Protein AF-A0A6I1EYJ7-F1 (afdb_monomer)

Radius of gyration: 22.8 Å; Cα contacts (8 Å, |Δi|>4): 87; chains: 1; bounding box: 38×76×46 Å

Foldseek 3Di:
DVVVVVVPDPPDDLVPDDPVVVVVVVVVVVVVVVVVVVVVLVVLLVVQVVLCVVVVKDFQDSVLSSVLSVQLVVVVVVLVVVLVVVLVVVVVVVPDDPVRSLVVSLVSQLVSQLVSNVVSCVVRPGIDQDSVSSNVVSNVRSVVVSVVVVVVPPD

pLDDT: mean 85.22, std 14.84, range [32.09, 97.06]

Structure (mmCIF, N/CA/C/O backbone):
data_AF-A0A6I1EYJ7-F1
#
_entry.id   AF-A0A6I1EYJ7-F1
#
loop_
_atom_site.group_PDB
_atom_site.id
_atom_site.type_symbol
_atom_site.label_atom_id
_atom_site.label_alt_id
_atom_site.label_comp_id
_atom_site.label_asym_id
_atom_site.label_entity_id
_atom_site.label_seq_id
_atom_site.pdbx_PDB_ins_code
_atom_site.Cartn_x
_atom_site.Cartn_y
_atom_site.Cartn_z
_atom_site.occupancy
_atom_site.B_iso_or_equiv
_atom_site.auth_seq_id
_atom_site.auth_comp_id
_atom_site.auth_asym_id
_atom_site.auth_atom_id
_atom_site.pdbx_PDB_model_num
ATOM 1 N N . MET A 1 1 ? -10.991 59.035 1.672 1.00 49.34 1 MET A N 1
ATOM 2 C CA . MET A 1 1 ? -10.161 58.004 1.009 1.00 49.34 1 MET A CA 1
ATOM 3 C C . MET A 1 1 ? -9.110 57.381 1.930 1.00 49.34 1 MET A C 1
ATOM 5 O O . MET A 1 1 ? -8.826 56.207 1.777 1.00 49.34 1 MET A O 1
ATOM 9 N N . GLU A 1 2 ? -8.591 58.087 2.939 1.00 47.34 2 GLU A N 1
ATOM 10 C CA . GLU A 1 2 ? -7.518 57.576 3.820 1.00 47.34 2 GLU A CA 1
ATOM 11 C C . GLU A 1 2 ? -7.961 56.524 4.865 1.00 47.34 2 GLU A C 1
ATOM 13 O O . GLU A 1 2 ? -7.162 55.717 5.332 1.00 47.34 2 GLU A O 1
ATOM 18 N N . LYS A 1 3 ? -9.257 56.478 5.208 1.00 47.41 3 LYS A N 1
ATOM 19 C CA . LYS A 1 3 ? -9.805 55.502 6.171 1.00 47.41 3 LYS A CA 1
ATOM 20 C C . LYS A 1 3 ? -10.034 54.102 5.588 1.00 47.41 3 LYS A C 1
ATOM 22 O O . LYS A 1 3 ? -10.166 53.158 6.358 1.00 47.41 3 LYS A O 1
ATOM 27 N N . GLU A 1 4 ? -10.050 53.958 4.263 1.00 46.66 4 GLU A N 1
ATOM 28 C CA . GLU A 1 4 ? -10.290 52.662 3.608 1.00 46.66 4 GLU A CA 1
ATOM 29 C C . GLU A 1 4 ? -8.998 51.852 3.414 1.00 46.66 4 GLU A C 1
ATOM 31 O O . GLU A 1 4 ? -9.029 50.626 3.428 1.00 46.66 4 GLU A O 1
ATOM 36 N N . VAL A 1 5 ? -7.840 52.517 3.337 1.00 51.75 5 VAL A N 1
ATOM 37 C CA . VAL A 1 5 ? -6.543 51.862 3.081 1.00 51.75 5 VAL A CA 1
ATOM 38 C C . VAL A 1 5 ? -5.957 51.205 4.340 1.00 51.75 5 VAL A C 1
ATOM 40 O O . VAL A 1 5 ? -5.228 50.221 4.250 1.00 51.75 5 VAL A O 1
ATOM 43 N N . LYS A 1 6 ? -6.325 51.666 5.545 1.00 42.69 6 LYS A N 1
ATOM 44 C CA . LYS A 1 6 ? -5.780 51.132 6.810 1.00 42.69 6 LYS A CA 1
ATOM 45 C C . LYS A 1 6 ? -6.372 49.776 7.228 1.00 42.69 6 LYS A C 1
ATOM 47 O O . LYS A 1 6 ? -5.913 49.181 8.196 1.00 42.69 6 LYS A O 1
ATOM 52 N N . LYS A 1 7 ? -7.389 49.276 6.518 1.00 44.12 7 LYS A N 1
ATOM 53 C CA . LYS A 1 7 ? -8.043 47.996 6.835 1.00 44.12 7 LYS A CA 1
ATOM 54 C C . LYS A 1 7 ? -7.410 46.792 6.123 1.00 44.12 7 LYS A C 1
ATOM 56 O O . LYS A 1 7 ? -7.824 45.669 6.386 1.00 44.12 7 LYS A O 1
ATOM 61 N N . LEU A 1 8 ? -6.427 47.011 5.241 1.00 46.81 8 LEU A N 1
ATOM 62 C CA . LEU A 1 8 ? -5.922 45.981 4.323 1.00 46.81 8 LEU A CA 1
ATOM 63 C C . LEU A 1 8 ? -4.572 45.342 4.706 1.00 46.81 8 LEU A C 1
ATOM 65 O O . LEU A 1 8 ? -4.027 44.584 3.910 1.00 46.81 8 LEU A O 1
ATOM 69 N N . SER A 1 9 ? -4.015 45.613 5.893 1.00 48.53 9 SER A N 1
ATOM 70 C CA . SER A 1 9 ? -2.683 45.102 6.265 1.00 48.53 9 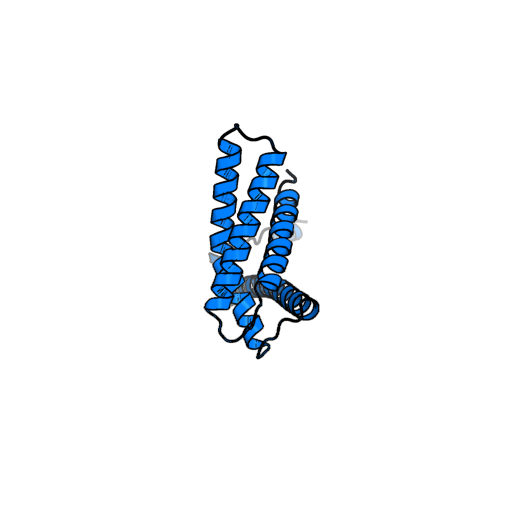SER A CA 1
ATOM 71 C C . SER A 1 9 ? -2.559 44.599 7.708 1.00 48.53 9 SER A C 1
ATOM 73 O O . SER A 1 9 ? -1.503 44.757 8.314 1.00 48.53 9 SER A O 1
ATOM 75 N N . ASP A 1 10 ? -3.605 43.997 8.280 1.00 53.72 10 ASP A N 1
ATOM 76 C CA . ASP A 1 10 ? -3.480 43.284 9.564 1.00 53.72 10 ASP A CA 1
ATOM 77 C C . ASP A 1 10 ? -3.089 41.820 9.296 1.00 53.72 10 ASP A C 1
ATOM 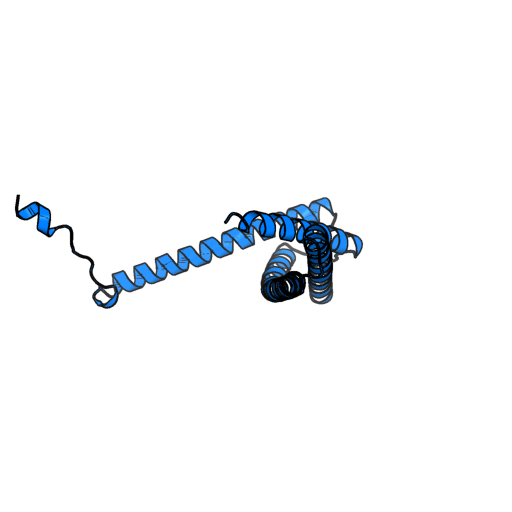79 O O . ASP A 1 10 ? -3.849 40.889 9.546 1.00 53.72 10 ASP A O 1
ATOM 83 N N . ASN A 1 11 ? -1.908 41.608 8.704 1.00 59.50 11 ASN A N 1
ATOM 84 C CA . ASN A 1 11 ? -1.291 40.281 8.646 1.00 59.50 11 ASN A CA 1
ATOM 85 C C . ASN A 1 11 ? -0.533 40.059 9.959 1.00 59.50 11 ASN A C 1
ATOM 87 O O . ASN A 1 11 ? 0.695 40.163 10.010 1.00 59.50 11 ASN A O 1
ATOM 91 N N . LYS A 1 12 ? -1.278 39.853 11.049 1.00 59.31 12 LYS A N 1
ATOM 92 C CA . LYS A 1 12 ? -0.682 39.527 12.344 1.00 59.31 12 LYS A CA 1
ATOM 93 C C . LYS A 1 12 ? -0.044 38.153 12.270 1.00 59.31 12 LYS A C 1
ATOM 95 O O . LYS A 1 12 ? -0.659 37.160 11.888 1.00 59.31 12 LYS A O 1
ATOM 100 N N . SER A 1 13 ? 1.230 38.113 12.636 1.00 65.56 13 SER A N 1
ATOM 101 C CA . SER A 1 13 ? 1.988 36.875 12.730 1.00 65.56 13 SER A CA 1
ATOM 102 C C . SER A 1 13 ? 1.316 35.936 13.733 1.00 65.56 13 SER A C 1
ATOM 104 O O . SER A 1 13 ? 0.938 36.366 14.821 1.00 65.56 13 SER A O 1
ATOM 106 N N . PHE A 1 14 ? 1.246 34.634 13.423 1.00 62.81 14 PHE A N 1
ATOM 107 C CA . PHE A 1 14 ? 0.703 33.592 14.311 1.00 62.81 14 PHE A CA 1
ATOM 108 C C . PHE A 1 14 ? 1.255 33.680 15.743 1.00 62.81 14 PHE A C 1
ATOM 110 O O . PHE A 1 14 ? 0.590 33.293 16.699 1.00 62.81 14 PHE A O 1
ATOM 117 N N . LYS A 1 15 ? 2.469 34.217 15.919 1.00 64.44 15 LYS A N 1
AT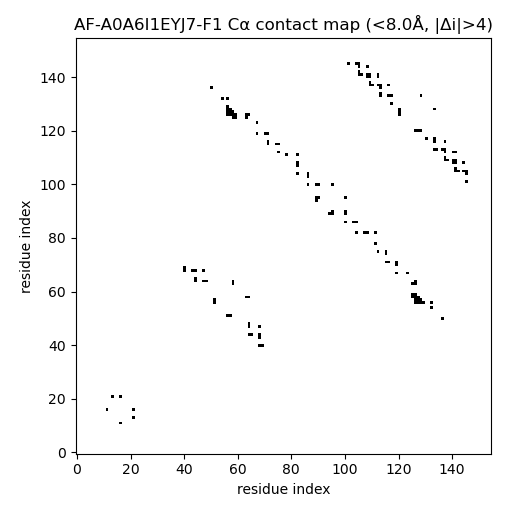OM 118 C CA . LYS A 1 15 ? 3.114 34.396 17.223 1.00 64.44 15 LYS A CA 1
ATOM 119 C C . LYS A 1 15 ? 2.431 35.454 18.105 1.00 64.44 15 LYS A C 1
ATOM 121 O O . LYS A 1 15 ? 2.452 35.296 19.325 1.00 64.44 15 LYS A O 1
ATOM 126 N N . GLU A 1 16 ? 1.779 36.448 17.514 1.00 72.19 16 GLU A N 1
ATOM 127 C CA . GLU A 1 16 ? 1.137 37.589 18.189 1.00 72.19 16 GLU A CA 1
ATOM 128 C C . GLU A 1 16 ? -0.354 37.356 18.488 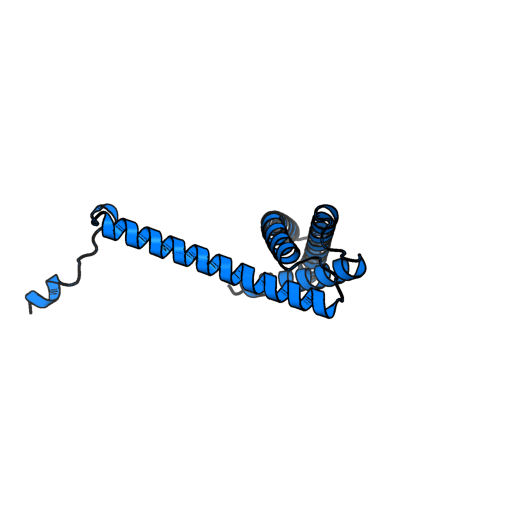1.00 72.19 16 GLU A C 1
ATOM 130 O O . GLU A 1 16 ? -0.991 38.153 19.171 1.00 72.19 16 GLU A O 1
ATOM 135 N N . GLU A 1 17 ? -0.902 36.229 18.032 1.00 67.69 17 GLU A N 1
ATOM 136 C CA . GLU A 1 17 ? -2.310 35.886 18.210 1.00 67.69 17 GLU A CA 1
ATOM 137 C C . GLU A 1 17 ? -2.673 35.481 19.647 1.00 67.69 17 GLU A C 1
ATOM 139 O O . GLU A 1 17 ? -1.888 34.860 20.382 1.00 67.69 17 GLU A O 1
ATOM 144 N N . THR A 1 18 ? -3.920 35.784 20.025 1.00 83.19 18 THR A N 1
ATOM 145 C CA . THR A 1 18 ? -4.487 35.434 21.339 1.00 83.19 18 THR A CA 1
ATOM 146 C C . THR A 1 18 ? -4.501 33.912 21.513 1.00 83.19 18 THR A C 1
ATOM 148 O O . THR A 1 18 ? -4.797 33.178 20.572 1.00 83.19 18 THR A O 1
ATOM 151 N N . PHE A 1 19 ? -4.240 33.409 22.726 1.00 84.31 19 PHE A N 1
ATOM 152 C CA . PHE A 1 19 ? -4.168 31.965 23.018 1.00 84.31 19 PHE A CA 1
ATOM 153 C C . PHE A 1 19 ? -5.377 31.163 22.490 1.00 84.31 19 PHE A C 1
ATOM 155 O O . PHE A 1 19 ? -5.206 30.079 21.935 1.00 84.31 19 PHE A O 1
ATOM 162 N N . ARG A 1 20 ? -6.592 31.728 22.575 1.00 86.00 20 ARG A N 1
ATOM 163 C CA . ARG A 1 20 ? -7.817 31.127 22.013 1.00 86.00 20 ARG A CA 1
ATOM 164 C C . ARG A 1 20 ? -7.769 30.983 20.490 1.00 86.00 20 ARG A C 1
ATOM 166 O O . ARG A 1 20 ? -8.180 29.950 19.975 1.00 86.00 20 ARG A O 1
ATOM 173 N N . MET A 1 21 ? -7.251 31.991 19.790 1.00 86.88 21 MET A N 1
ATOM 174 C CA . MET A 1 21 ? -7.131 31.991 18.330 1.00 86.88 21 MET A CA 1
ATOM 175 C C . MET A 1 21 ? -6.103 30.948 17.875 1.00 86.88 21 MET A C 1
ATOM 177 O O . MET A 1 21 ? -6.381 30.160 16.978 1.00 86.88 21 MET A O 1
ATOM 181 N N . LYS A 1 22 ? -4.957 30.850 18.567 1.00 88.06 22 LYS A N 1
ATOM 182 C CA . LYS A 1 22 ? -3.955 29.794 18.329 1.00 88.06 22 LYS A CA 1
ATOM 183 C C . LYS A 1 22 ? -4.534 28.393 18.520 1.00 88.06 22 LYS A C 1
ATOM 185 O O . LYS A 1 22 ? -4.337 27.534 17.664 1.00 88.06 22 LYS A O 1
ATOM 190 N N . LEU A 1 23 ? -5.268 28.168 19.612 1.00 92.44 23 LEU A N 1
ATOM 191 C CA . LEU A 1 23 ? -5.917 26.883 19.881 1.00 92.44 23 LEU A CA 1
ATOM 192 C C . LEU A 1 23 ? -6.950 26.545 18.797 1.00 92.44 23 LEU A C 1
ATOM 194 O O . LEU A 1 23 ? -6.968 25.424 18.298 1.00 92.44 23 LEU A O 1
ATOM 198 N N . PHE A 1 24 ? -7.763 27.521 18.388 1.00 93.56 24 PHE A N 1
ATOM 199 C CA . PHE A 1 24 ? -8.743 27.352 17.317 1.00 93.56 24 PHE A CA 1
ATOM 200 C C . PHE A 1 24 ? -8.084 26.976 15.982 1.00 93.56 24 PHE A C 1
ATOM 202 O O . PHE A 1 24 ? -8.545 26.051 15.312 1.00 93.56 24 PHE A O 1
ATOM 209 N N . ILE A 1 25 ? -6.971 27.627 15.624 1.00 92.69 25 ILE A N 1
ATOM 210 C CA . ILE A 1 25 ? -6.190 27.303 14.422 1.00 92.69 25 ILE A CA 1
ATOM 211 C C . ILE A 1 25 ? -5.659 25.864 14.495 1.00 92.69 25 ILE A C 1
ATOM 213 O O . ILE A 1 25 ? -5.852 25.098 13.553 1.00 92.69 25 ILE A O 1
ATOM 217 N N . ILE A 1 26 ? -5.049 25.465 15.618 1.00 94.12 26 ILE A N 1
ATOM 218 C CA . ILE A 1 26 ? -4.513 24.105 15.800 1.00 94.12 26 ILE A CA 1
ATOM 219 C C . ILE A 1 26 ? -5.627 23.057 15.701 1.00 94.12 26 ILE A C 1
ATOM 221 O O . ILE A 1 26 ? -5.457 22.060 15.000 1.00 94.12 26 ILE A O 1
ATOM 225 N N . ILE A 1 27 ? -6.768 23.284 16.360 1.00 96.00 27 ILE A N 1
ATOM 226 C CA . ILE A 1 27 ? -7.924 22.376 16.310 1.00 96.00 27 ILE A CA 1
ATOM 227 C C . ILE A 1 27 ? -8.430 22.247 14.875 1.00 96.00 27 ILE A C 1
ATOM 229 O O . ILE A 1 27 ? -8.655 21.135 14.409 1.00 96.00 27 ILE A O 1
ATOM 233 N N . THR A 1 28 ? -8.562 23.366 14.162 1.00 96.00 28 THR A N 1
ATOM 234 C CA . THR A 1 28 ? -9.067 23.379 12.784 1.00 96.00 28 THR A CA 1
ATOM 235 C C . THR A 1 28 ? -8.133 22.618 11.841 1.00 96.00 28 THR A C 1
ATOM 237 O O . THR A 1 28 ? -8.595 21.767 11.083 1.00 96.00 28 THR A O 1
ATOM 240 N N . ILE A 1 29 ? -6.818 22.855 11.921 1.00 95.69 29 ILE A N 1
ATOM 241 C CA . ILE A 1 29 ? -5.820 22.137 11.109 1.00 95.69 29 ILE A CA 1
ATOM 242 C C . ILE A 1 29 ? -5.819 20.644 11.454 1.00 95.69 29 ILE A C 1
ATOM 244 O O . ILE A 1 29 ? -5.845 19.802 10.559 1.00 95.69 29 ILE A O 1
ATOM 248 N N . THR A 1 30 ? -5.836 20.304 12.744 1.00 96.38 30 THR A N 1
ATOM 249 C CA . THR A 1 30 ? -5.857 18.906 13.200 1.00 96.38 30 THR A CA 1
ATOM 250 C C . THR A 1 30 ? -7.112 18.187 12.710 1.00 96.38 30 THR A C 1
ATOM 252 O O . THR A 1 30 ? -7.022 17.079 12.185 1.00 96.38 30 THR A O 1
ATOM 255 N N . PHE A 1 31 ? -8.278 18.827 12.815 1.00 96.56 31 PHE A N 1
ATOM 256 C CA . PHE A 1 31 ? -9.539 18.278 12.327 1.00 96.56 31 PHE A CA 1
ATOM 257 C C . PHE A 1 31 ? -9.508 18.052 10.813 1.00 96.56 31 PHE A C 1
ATOM 259 O O . PHE A 1 31 ? -9.914 16.990 10.348 1.00 96.56 31 PHE A O 1
ATOM 266 N N . LEU A 1 32 ? -8.961 19.002 10.049 1.00 97.06 32 LEU A N 1
ATOM 267 C CA . LEU A 1 32 ? -8.817 18.878 8.598 1.00 97.06 32 LEU A CA 1
ATOM 268 C C . LEU A 1 32 ? -7.929 17.685 8.202 1.00 97.06 32 LEU A C 1
ATOM 270 O O . LEU A 1 32 ? -8.272 16.938 7.282 1.00 97.06 32 LEU A O 1
ATOM 274 N N . LEU A 1 33 ? -6.819 17.470 8.917 1.00 96.12 33 LEU A N 1
ATOM 275 C CA . LEU A 1 33 ? -5.924 16.332 8.686 1.00 96.12 33 LEU A CA 1
ATOM 276 C C . LEU A 1 33 ? -6.617 15.001 9.002 1.00 96.12 33 LEU A C 1
ATOM 278 O O . LEU A 1 33 ? -6.596 14.087 8.178 1.00 96.12 33 LEU A O 1
ATOM 282 N N . ILE A 1 34 ? -7.282 14.906 10.158 1.00 95.81 34 ILE A N 1
ATOM 283 C CA . ILE A 1 34 ? -8.007 13.695 10.568 1.00 95.81 34 ILE A CA 1
ATOM 284 C C . ILE A 1 34 ? -9.132 13.381 9.580 1.00 95.81 34 ILE A C 1
ATOM 286 O O . ILE A 1 34 ? -9.279 12.228 9.178 1.00 95.81 34 ILE A O 1
ATOM 290 N N . ALA A 1 35 ? -9.902 14.386 9.156 1.00 95.38 35 ALA A N 1
ATOM 291 C CA . ALA A 1 35 ? -10.978 14.213 8.186 1.00 95.38 35 ALA A CA 1
ATOM 292 C C . ALA A 1 35 ? -10.449 13.700 6.837 1.00 95.38 35 ALA A C 1
ATOM 294 O O . ALA A 1 35 ? -11.016 12.762 6.279 1.00 95.38 35 ALA A O 1
ATOM 295 N N . SER A 1 36 ? -9.328 14.246 6.355 1.00 95.88 36 SER A N 1
ATOM 296 C CA . SER A 1 36 ? -8.697 13.812 5.101 1.00 95.88 36 SER A CA 1
ATOM 297 C C . SER A 1 36 ? -8.223 12.357 5.169 1.00 95.88 36 SER A C 1
ATOM 299 O O . SER A 1 36 ? -8.536 11.560 4.286 1.00 95.88 36 SER A O 1
ATOM 301 N N . ILE A 1 37 ? -7.526 11.979 6.246 1.00 93.31 37 ILE A N 1
ATOM 302 C CA . ILE A 1 37 ? -7.051 10.600 6.447 1.00 93.31 37 ILE A CA 1
ATOM 303 C C . ILE A 1 37 ? -8.240 9.641 6.581 1.00 93.31 37 ILE A C 1
ATOM 305 O O . ILE A 1 37 ? -8.252 8.576 5.967 1.00 93.31 37 ILE A O 1
ATOM 309 N N . SER A 1 38 ? -9.265 10.033 7.340 1.00 93.81 38 SER A N 1
ATOM 310 C CA . SER A 1 38 ? -10.472 9.224 7.542 1.00 93.81 38 SER A CA 1
ATOM 311 C C . SER A 1 38 ? -11.246 9.017 6.244 1.00 93.81 38 SER A C 1
ATOM 313 O O . SER A 1 38 ? -11.788 7.939 6.030 1.00 93.81 38 SER A O 1
ATOM 315 N N . PHE A 1 39 ? -11.278 10.016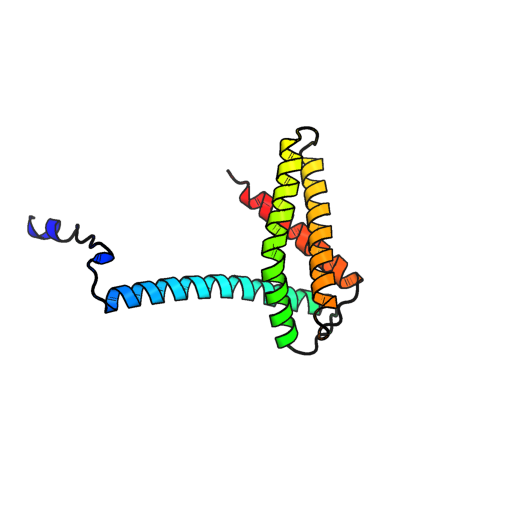 5.360 1.00 94.50 39 PHE A N 1
ATOM 316 C CA . PHE A 1 39 ? -11.906 9.891 4.049 1.00 94.50 39 PHE A CA 1
ATOM 317 C C . PHE A 1 39 ? -11.186 8.858 3.171 1.00 94.50 39 PHE A C 1
ATOM 319 O O . PHE A 1 39 ? -11.835 7.982 2.603 1.00 94.50 39 PHE A O 1
ATOM 326 N N . ILE A 1 40 ? -9.849 8.900 3.124 1.00 92.69 40 ILE A N 1
ATOM 327 C CA . ILE A 1 40 ? -9.035 7.921 2.384 1.00 92.69 40 ILE A CA 1
ATOM 328 C C . ILE A 1 40 ? -9.231 6.512 2.960 1.00 92.69 40 ILE A C 1
ATOM 330 O O . ILE A 1 40 ? -9.510 5.575 2.213 1.00 92.69 40 ILE A O 1
ATOM 334 N N . LEU A 1 41 ? -9.149 6.365 4.287 1.00 93.06 41 LEU A N 1
ATOM 335 C CA . LEU A 1 41 ? -9.390 5.087 4.961 1.00 93.06 41 LEU A CA 1
ATOM 336 C C . LEU A 1 41 ? -10.817 4.581 4.739 1.00 93.06 41 LEU A C 1
ATOM 338 O O . LEU A 1 41 ? -11.013 3.383 4.567 1.00 93.06 41 LEU A O 1
ATOM 342 N N . GLY A 1 42 ? -11.805 5.476 4.706 1.00 94.38 42 GLY A N 1
ATOM 343 C CA . GLY A 1 42 ? -13.196 5.148 4.412 1.00 94.38 42 GLY A CA 1
ATOM 344 C C . GLY A 1 42 ? -13.363 4.591 3.001 1.00 94.38 42 GLY A C 1
ATOM 345 O O . GLY A 1 42 ? -13.956 3.528 2.837 1.00 94.38 42 GLY A O 1
ATOM 346 N N . LEU A 1 43 ? -12.792 5.252 1.989 1.00 93.00 43 LEU A N 1
ATOM 347 C CA . LEU A 1 43 ? -12.792 4.750 0.610 1.00 93.00 43 LEU A CA 1
ATOM 348 C C . LEU A 1 43 ? -12.120 3.380 0.509 1.00 93.00 43 LEU A C 1
ATOM 350 O O . LEU A 1 43 ? -12.665 2.476 -0.124 1.00 93.00 43 LEU A O 1
ATOM 354 N N . PHE A 1 44 ? -10.972 3.213 1.167 1.00 91.00 44 PHE A N 1
ATOM 355 C CA . PHE A 1 44 ? -10.265 1.938 1.177 1.00 91.00 44 PHE A CA 1
ATOM 356 C C . PHE A 1 44 ? -11.092 0.845 1.865 1.00 91.00 44 PHE A C 1
ATOM 358 O O . PHE A 1 44 ? -11.252 -0.236 1.308 1.00 91.00 44 PHE A O 1
ATOM 365 N N . PHE A 1 45 ? -11.718 1.153 3.005 1.00 94.06 45 PHE A N 1
ATOM 366 C CA . PHE A 1 45 ? -12.620 0.249 3.718 1.00 94.06 45 PHE A CA 1
ATOM 367 C C . PHE A 1 45 ? -13.805 -0.188 2.856 1.00 94.06 45 PHE A C 1
ATOM 369 O O . PHE A 1 45 ? -14.040 -1.387 2.716 1.00 94.06 45 PHE A O 1
ATOM 376 N N . PHE A 1 46 ? -14.526 0.749 2.236 1.00 94.31 46 PHE A N 1
ATOM 377 C CA . PHE A 1 46 ? -15.645 0.407 1.356 1.00 94.31 46 PHE A CA 1
ATOM 378 C C . PHE A 1 46 ? -15.186 -0.395 0.133 1.00 94.31 46 PHE A C 1
ATOM 380 O O . PHE A 1 46 ? -15.871 -1.339 -0.262 1.00 94.31 46 PHE A O 1
ATOM 387 N N . GLY A 1 47 ? -14.010 -0.084 -0.421 1.00 91.88 47 GLY A N 1
ATOM 388 C CA . GLY A 1 47 ? -13.385 -0.869 -1.483 1.00 91.88 47 GLY A CA 1
ATOM 389 C C . GLY A 1 47 ? -13.091 -2.306 -1.048 1.00 91.88 47 GLY A C 1
ATOM 390 O O . GLY A 1 47 ? -13.465 -3.244 -1.748 1.00 91.88 47 GLY A O 1
ATOM 391 N N . THR A 1 48 ? -12.493 -2.499 0.132 1.00 90.81 48 THR A N 1
ATOM 392 C CA . THR A 1 48 ? -12.213 -3.830 0.690 1.00 90.81 48 THR A CA 1
ATOM 393 C C . THR A 1 48 ? -13.498 -4.610 0.959 1.00 90.81 48 THR A C 1
ATOM 395 O O . THR A 1 48 ? -13.595 -5.756 0.536 1.00 90.81 48 THR A O 1
ATOM 398 N N . VAL A 1 49 ? -14.508 -3.997 1.589 1.00 93.06 49 VAL A N 1
ATOM 399 C CA . VAL A 1 49 ? -15.820 -4.631 1.826 1.00 93.06 49 VAL A CA 1
ATOM 400 C C . VAL A 1 49 ? -16.461 -5.064 0.506 1.00 93.06 49 VAL A C 1
ATOM 402 O O . VAL A 1 49 ? -16.934 -6.194 0.393 1.00 93.06 49 VAL A O 1
ATOM 405 N N . GLY A 1 50 ? -16.449 -4.192 -0.507 1.00 91.50 50 GLY A N 1
ATOM 406 C CA . GLY A 1 50 ? -16.992 -4.495 -1.830 1.00 91.50 50 GLY A CA 1
ATOM 407 C C . GLY A 1 50 ? -16.272 -5.662 -2.506 1.00 91.50 50 GLY A C 1
ATOM 408 O O . GLY A 1 50 ? -16.923 -6.596 -2.973 1.00 91.50 50 GLY A O 1
ATOM 409 N N . LEU A 1 51 ? -14.935 -5.650 -2.502 1.00 91.69 51 LEU A N 1
ATOM 410 C CA . LEU A 1 51 ? -14.124 -6.740 -3.050 1.00 91.69 51 LEU A CA 1
ATOM 411 C C . LEU A 1 51 ? -14.355 -8.054 -2.302 1.00 91.69 51 LEU A C 1
ATOM 413 O O . LEU A 1 51 ? -14.536 -9.090 -2.933 1.00 91.69 51 LEU A O 1
ATOM 417 N N . PHE A 1 52 ? -14.397 -8.022 -0.971 1.00 90.75 52 PHE A N 1
ATOM 418 C CA . PHE A 1 52 ? -14.618 -9.211 -0.150 1.00 90.75 52 PHE A CA 1
ATOM 419 C C . PHE A 1 52 ? -15.988 -9.831 -0.426 1.00 90.75 52 PHE A C 1
ATOM 421 O O . PHE A 1 52 ? -16.082 -11.048 -0.564 1.00 90.75 52 PHE A O 1
ATOM 428 N N . ASN A 1 53 ? -17.021 -9.002 -0.589 1.00 90.56 53 ASN A N 1
ATOM 429 C CA . ASN A 1 53 ? -18.365 -9.461 -0.920 1.00 90.56 53 ASN A CA 1
ATOM 430 C C . ASN A 1 53 ? -18.432 -10.114 -2.313 1.00 90.56 53 ASN A C 1
ATOM 432 O O . ASN A 1 53 ? -19.039 -11.169 -2.468 1.00 90.56 53 ASN A O 1
ATOM 436 N N . ILE A 1 54 ? -17.773 -9.528 -3.321 1.00 91.69 54 ILE A N 1
ATOM 437 C CA . ILE A 1 54 ? -17.721 -10.092 -4.685 1.00 91.69 54 ILE A CA 1
ATOM 438 C C . ILE A 1 54 ? -16.928 -11.405 -4.715 1.00 91.69 54 ILE A C 1
ATOM 440 O O . ILE A 1 54 ? -17.294 -12.336 -5.429 1.00 91.69 54 ILE A O 1
ATOM 444 N N . LEU A 1 55 ? -15.841 -11.485 -3.946 1.00 89.50 55 LEU A N 1
ATOM 445 C CA . LEU A 1 55 ? -14.937 -12.636 -3.925 1.00 89.50 55 LEU A CA 1
ATOM 446 C C . LEU A 1 55 ? -15.340 -13.718 -2.907 1.00 89.50 55 LEU A C 1
ATOM 448 O O . LEU A 1 55 ? -14.627 -14.712 -2.773 1.00 89.50 55 LEU A O 1
ATOM 452 N N . GLY A 1 56 ? -16.453 -13.542 -2.186 1.00 86.50 56 GLY A N 1
ATOM 453 C CA . GLY A 1 56 ? -16.969 -14.517 -1.217 1.00 86.50 56 GLY A CA 1
ATOM 454 C C . GLY A 1 56 ? -16.100 -14.702 0.033 1.00 86.50 56 GLY A C 1
ATOM 455 O O . GLY A 1 56 ? -16.078 -15.788 0.616 1.00 86.50 56 GLY A O 1
ATOM 456 N N . VAL A 1 57 ? -15.354 -13.671 0.442 1.00 87.38 57 VAL A N 1
ATOM 457 C CA . VAL A 1 57 ? -14.489 -13.715 1.633 1.00 87.38 57 VAL A CA 1
ATOM 458 C C . VAL A 1 57 ? -15.338 -13.668 2.897 1.00 87.38 57 VAL A C 1
ATOM 460 O O . VAL A 1 57 ? -16.150 -12.760 3.072 1.00 87.38 57 VAL A O 1
ATOM 463 N N . HIS A 1 58 ? -15.103 -14.616 3.802 1.00 83.31 58 HIS A N 1
ATOM 464 C CA . HIS A 1 58 ? -15.757 -14.657 5.104 1.00 83.31 58 HIS A CA 1
ATOM 465 C C . HIS A 1 58 ? -14.884 -13.954 6.150 1.00 83.31 58 HIS A C 1
ATOM 467 O O . HIS A 1 58 ? -13.676 -14.183 6.242 1.00 83.31 58 HIS A O 1
ATOM 473 N N . TYR A 1 59 ? -15.503 -13.068 6.924 1.00 84.75 59 TYR A N 1
ATOM 474 C CA . TYR A 1 59 ? -14.869 -12.333 8.014 1.00 84.75 59 TYR A CA 1
ATOM 475 C C . TYR A 1 59 ? -15.768 -12.375 9.249 1.00 84.75 59 TYR A C 1
ATOM 477 O O . TYR A 1 59 ? -16.986 -12.240 9.140 1.00 84.75 59 TYR A O 1
ATOM 485 N N . ASP A 1 60 ? -15.168 -12.506 10.432 1.00 84.62 60 ASP A N 1
ATOM 486 C CA . ASP A 1 60 ? -15.928 -12.693 11.677 1.00 84.62 60 ASP A CA 1
ATOM 487 C C . ASP A 1 60 ? -16.752 -11.462 12.069 1.00 84.62 60 ASP A C 1
ATOM 489 O O . ASP A 1 60 ? -17.808 -11.554 12.694 1.00 84.62 60 ASP A O 1
ATOM 493 N N . SER A 1 61 ? -16.239 -10.267 11.762 1.00 88.69 61 SER A N 1
ATOM 494 C CA . SER A 1 61 ? -16.874 -9.010 12.148 1.00 88.69 61 SER A CA 1
ATOM 495 C C . SER A 1 61 ? -16.376 -7.824 11.325 1.00 88.69 61 SER A C 1
ATOM 497 O O . SER A 1 61 ? -15.284 -7.844 10.755 1.00 88.69 61 SER A O 1
ATOM 499 N N . ILE A 1 62 ? -17.131 -6.723 11.359 1.00 88.25 62 ILE A N 1
ATOM 500 C CA . ILE A 1 62 ? -16.716 -5.430 10.785 1.00 88.25 62 ILE A CA 1
ATOM 501 C C . ILE A 1 62 ? -15.379 -4.958 11.384 1.00 88.25 62 ILE A C 1
ATOM 503 O O . ILE A 1 62 ? -14.566 -4.349 10.690 1.00 88.25 62 ILE A O 1
ATOM 507 N N . ARG A 1 63 ? -15.109 -5.274 12.659 1.00 89.81 63 ARG A N 1
ATOM 508 C CA . ARG A 1 63 ? -13.843 -4.921 13.320 1.00 89.81 63 ARG A CA 1
ATOM 509 C C . ARG A 1 63 ? -12.646 -5.601 12.660 1.00 89.81 63 ARG A C 1
ATOM 511 O O . ARG A 1 63 ? -11.599 -4.970 12.555 1.00 89.81 63 ARG A O 1
ATOM 518 N N . SER A 1 64 ? -12.804 -6.835 12.180 1.00 91.12 64 SER A N 1
ATOM 519 C CA . SER A 1 64 ? -11.751 -7.551 11.452 1.00 91.12 64 SER A CA 1
ATOM 520 C C . SER A 1 64 ? -11.368 -6.799 10.178 1.00 91.12 64 SER A C 1
ATOM 522 O O . SER A 1 64 ? -10.188 -6.589 9.925 1.00 91.12 64 SER A O 1
ATOM 524 N N . ILE A 1 65 ? -12.351 -6.292 9.429 1.00 91.31 65 ILE A N 1
ATOM 525 C CA . ILE A 1 65 ? -12.089 -5.503 8.218 1.00 91.31 65 ILE A CA 1
ATOM 526 C C . ILE A 1 65 ? -11.392 -4.186 8.557 1.00 91.31 65 ILE A C 1
ATOM 528 O O . ILE A 1 65 ? -10.425 -3.824 7.897 1.00 91.31 65 ILE A O 1
ATOM 532 N N . ILE A 1 66 ? -11.837 -3.479 9.601 1.00 92.81 66 ILE A N 1
ATOM 533 C CA . ILE A 1 66 ? -11.190 -2.228 10.030 1.00 92.81 66 ILE A CA 1
ATOM 534 C C . ILE A 1 66 ? -9.715 -2.475 10.374 1.00 92.81 66 ILE A C 1
ATOM 536 O O . ILE A 1 66 ? -8.849 -1.715 9.944 1.00 92.81 66 ILE A O 1
ATOM 540 N N . LEU A 1 67 ? -9.417 -3.548 11.114 1.00 92.44 67 LEU A N 1
ATOM 541 C CA . LEU A 1 67 ? -8.044 -3.926 11.449 1.00 92.44 67 LEU A CA 1
ATOM 542 C C . LEU A 1 67 ? -7.230 -4.302 10.206 1.00 92.44 67 LEU A C 1
ATOM 544 O O . LEU A 1 67 ? -6.078 -3.893 10.108 1.00 92.44 67 LEU A O 1
ATOM 548 N N . PHE A 1 68 ? -7.828 -5.012 9.248 1.00 92.56 68 PHE A N 1
ATOM 549 C CA . PHE A 1 68 ? -7.180 -5.357 7.984 1.00 92.56 68 PHE A CA 1
ATOM 550 C C . PHE A 1 68 ? -6.823 -4.108 7.178 1.00 92.56 68 PHE A C 1
ATOM 552 O O . PHE A 1 68 ? -5.679 -3.951 6.769 1.00 92.56 68 PHE A O 1
ATOM 559 N N . VAL A 1 69 ? -7.776 -3.191 7.005 1.00 93.06 69 VAL A N 1
ATOM 560 C CA . VAL A 1 69 ? -7.600 -1.907 6.306 1.00 93.06 69 VAL A CA 1
ATOM 561 C C . VAL A 1 69 ? -6.498 -1.089 6.973 1.00 93.06 69 VAL A C 1
ATOM 563 O O . VAL A 1 69 ? -5.620 -0.578 6.285 1.00 93.06 69 VAL A O 1
ATOM 566 N N . LEU A 1 70 ? -6.502 -0.997 8.305 1.00 93.19 70 LEU A N 1
ATOM 567 C CA . LEU A 1 70 ? -5.501 -0.236 9.049 1.00 93.19 70 LEU A CA 1
ATOM 568 C C . LEU A 1 70 ? -4.105 -0.869 8.954 1.00 93.19 70 LEU A C 1
ATOM 570 O O . LEU A 1 70 ? -3.130 -0.163 8.702 1.00 93.19 70 LEU A O 1
ATOM 574 N N . ALA A 1 71 ? -4.003 -2.190 9.127 1.00 93.38 71 ALA A N 1
ATOM 575 C CA . ALA A 1 71 ? -2.744 -2.921 9.009 1.00 93.38 71 ALA A CA 1
ATOM 576 C C . ALA A 1 71 ? -2.185 -2.833 7.586 1.00 93.38 71 ALA A C 1
ATOM 578 O O . ALA A 1 71 ? -1.010 -2.521 7.405 1.00 93.38 71 ALA A O 1
ATOM 579 N N . TYR A 1 72 ? -3.037 -3.037 6.579 1.00 93.25 72 TYR A N 1
ATOM 580 C CA . TYR A 1 72 ? -2.667 -2.889 5.179 1.00 93.25 72 TYR A CA 1
ATOM 581 C C . TYR A 1 72 ? -2.169 -1.478 4.899 1.00 93.25 72 TYR A C 1
ATOM 583 O O . TYR A 1 72 ? -1.068 -1.325 4.390 1.00 93.25 72 TYR A O 1
ATOM 591 N N . PHE A 1 73 ? -2.917 -0.448 5.298 1.00 92.12 73 PHE A N 1
ATOM 592 C CA . PHE A 1 73 ? -2.535 0.944 5.074 1.00 92.12 73 PHE A CA 1
ATOM 593 C C . PHE A 1 73 ? -1.164 1.284 5.686 1.00 92.12 73 PHE A C 1
ATOM 595 O O . PHE A 1 73 ? -0.326 1.898 5.027 1.00 92.12 73 PHE A O 1
ATOM 602 N N . LEU A 1 74 ? -0.904 0.843 6.922 1.00 92.19 74 LEU A N 1
ATOM 603 C CA . LEU A 1 74 ? 0.365 1.099 7.610 1.00 92.19 74 LEU A CA 1
ATOM 604 C C . LEU A 1 74 ? 1.555 0.395 6.947 1.00 92.19 74 LEU A C 1
ATOM 606 O O . LEU A 1 74 ? 2.610 1.005 6.779 1.00 92.19 74 LEU A O 1
ATOM 610 N N . ILE A 1 75 ? 1.406 -0.881 6.582 1.00 93.31 75 ILE A N 1
ATOM 611 C CA . ILE A 1 75 ? 2.513 -1.658 6.008 1.00 93.31 75 ILE A CA 1
ATOM 612 C C . ILE A 1 75 ? 2.714 -1.287 4.528 1.00 93.31 75 ILE A C 1
ATOM 614 O O . ILE A 1 75 ? 3.855 -1.143 4.087 1.00 93.31 75 ILE A O 1
ATOM 618 N N . SER A 1 76 ? 1.627 -1.037 3.788 1.00 91.88 76 SER A N 1
ATOM 619 C CA . SER A 1 76 ? 1.665 -0.578 2.392 1.00 91.88 76 SER A CA 1
ATOM 620 C C . SER A 1 76 ? 2.466 0.708 2.253 1.00 91.88 76 SER A C 1
ATOM 622 O O . SER A 1 76 ? 3.243 0.823 1.320 1.00 91.88 76 SER A O 1
ATOM 624 N N . PHE A 1 77 ? 2.387 1.634 3.215 1.00 89.94 77 PHE A N 1
ATOM 625 C CA . PHE A 1 77 ? 3.186 2.861 3.172 1.00 89.94 77 PHE A CA 1
ATOM 626 C C . PHE A 1 77 ? 4.700 2.596 3.065 1.00 89.94 77 PHE A C 1
ATOM 628 O O . PHE A 1 77 ? 5.405 3.267 2.313 1.00 89.94 77 PHE A O 1
ATOM 635 N N . ILE A 1 78 ? 5.213 1.597 3.792 1.00 90.94 78 ILE A N 1
ATOM 636 C CA . ILE A 1 78 ? 6.632 1.204 3.743 1.00 90.94 78 ILE A CA 1
ATOM 637 C C . ILE A 1 78 ? 6.937 0.497 2.419 1.00 90.94 78 ILE A C 1
ATOM 639 O O . ILE A 1 78 ? 7.959 0.753 1.777 1.00 90.94 78 ILE A O 1
ATOM 643 N N . SER A 1 79 ? 6.040 -0.389 2.003 1.00 90.50 79 SER A N 1
ATOM 644 C CA . SER A 1 79 ? 6.159 -1.150 0.766 1.00 90.50 79 SER A CA 1
ATOM 64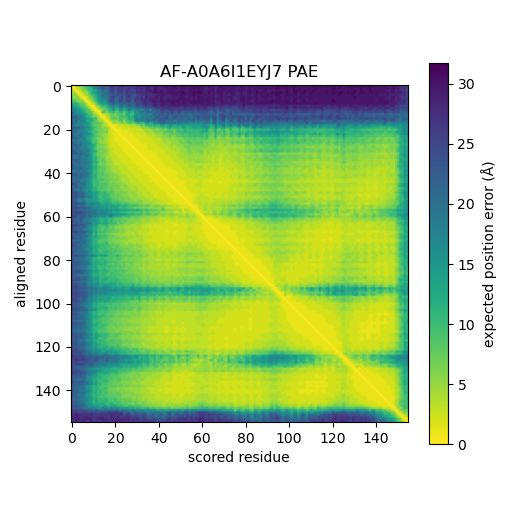5 C C . SER A 1 79 ? 6.134 -0.270 -0.485 1.00 90.50 79 SER A C 1
ATOM 647 O O . SER A 1 79 ? 6.937 -0.492 -1.387 1.00 90.50 79 SER A O 1
ATOM 649 N N . ASP A 1 80 ? 5.320 0.780 -0.519 1.00 90.75 80 ASP A N 1
ATOM 650 C CA . ASP A 1 80 ? 5.250 1.730 -1.631 1.00 90.75 80 ASP A CA 1
ATOM 651 C C . ASP A 1 80 ? 6.592 2.428 -1.860 1.00 90.75 80 ASP A C 1
ATOM 653 O O . ASP A 1 80 ? 7.015 2.632 -3.001 1.00 90.75 80 ASP A O 1
ATOM 657 N N . ILE A 1 81 ? 7.293 2.778 -0.773 1.00 91.31 81 ILE A N 1
ATOM 658 C CA . ILE A 1 81 ? 8.638 3.359 -0.845 1.00 91.31 81 ILE A CA 1
ATOM 659 C C . ILE A 1 81 ? 9.592 2.356 -1.498 1.00 91.31 81 ILE A C 1
ATOM 661 O O . ILE A 1 81 ? 10.332 2.726 -2.410 1.00 91.31 81 ILE A O 1
ATOM 665 N N . LEU A 1 82 ? 9.547 1.086 -1.084 1.00 91.31 82 LEU A N 1
ATOM 666 C CA . LEU A 1 82 ? 10.376 0.028 -1.662 1.00 91.31 82 LEU A CA 1
ATOM 667 C C . LEU A 1 82 ? 10.117 -0.133 -3.168 1.00 91.31 82 LEU A C 1
ATOM 669 O O . LEU A 1 82 ? 11.066 -0.110 -3.953 1.00 91.31 82 LEU A O 1
ATOM 673 N N . VAL A 1 83 ? 8.852 -0.236 -3.586 1.00 92.69 83 VAL A N 1
ATOM 674 C CA . VAL A 1 83 ? 8.480 -0.391 -5.003 1.00 92.69 83 VAL A CA 1
ATOM 675 C C . VAL A 1 83 ? 8.976 0.806 -5.825 1.00 92.69 83 VAL A C 1
ATOM 677 O O . VAL A 1 83 ? 9.588 0.627 -6.881 1.00 92.69 83 VAL A O 1
ATOM 680 N N . LYS A 1 84 ? 8.783 2.038 -5.332 1.00 91.12 84 LYS A N 1
ATOM 681 C CA . LYS A 1 84 ? 9.248 3.261 -6.010 1.00 91.12 84 LYS A CA 1
ATOM 682 C C . LYS A 1 84 ? 10.767 3.316 -6.138 1.00 91.12 84 LYS A C 1
ATOM 684 O O . LYS A 1 84 ? 11.273 3.703 -7.191 1.00 91.12 84 LYS A O 1
ATOM 689 N N . VAL A 1 85 ? 11.501 2.895 -5.108 1.00 91.44 85 VAL A N 1
ATOM 690 C CA . VAL A 1 85 ? 12.967 2.791 -5.159 1.00 91.44 85 VAL A CA 1
ATOM 691 C C . VAL A 1 85 ? 13.398 1.784 -6.227 1.00 91.44 85 VAL A C 1
ATOM 693 O O . VAL A 1 85 ? 14.273 2.094 -7.036 1.00 91.44 85 VAL A O 1
ATOM 696 N N . MET A 1 86 ? 12.759 0.613 -6.303 1.00 91.06 86 MET A N 1
ATOM 697 C CA . MET A 1 86 ? 13.071 -0.376 -7.342 1.00 91.06 86 MET A CA 1
ATOM 698 C C . MET A 1 86 ? 12.792 0.161 -8.751 1.00 91.06 86 MET A C 1
ATOM 700 O O . MET A 1 86 ? 13.639 0.022 -9.636 1.00 91.06 86 MET A O 1
ATOM 704 N N . LYS A 1 87 ? 11.664 0.855 -8.952 1.00 90.38 87 LYS A N 1
ATOM 705 C CA . LYS A 1 87 ? 11.363 1.543 -10.216 1.00 90.38 87 LYS A CA 1
ATOM 706 C C . LYS A 1 87 ? 12.442 2.574 -10.565 1.00 90.38 87 LYS A C 1
ATOM 708 O O . LYS A 1 87 ? 12.903 2.614 -11.704 1.00 90.38 87 LYS A O 1
ATOM 713 N N . ALA A 1 88 ? 12.888 3.377 -9.597 1.00 90.31 88 ALA A N 1
ATOM 714 C CA . ALA A 1 88 ? 13.939 4.371 -9.811 1.00 90.31 88 ALA A CA 1
ATOM 715 C C . ALA A 1 88 ? 15.261 3.729 -10.269 1.00 90.31 88 ALA A C 1
ATOM 717 O O . ALA A 1 88 ? 15.903 4.243 -11.186 1.00 90.31 88 ALA A O 1
ATOM 718 N N . PHE A 1 89 ? 15.636 2.574 -9.709 1.00 90.12 89 PHE A N 1
ATOM 719 C CA . PHE A 1 89 ? 16.797 1.812 -10.179 1.00 90.12 89 PHE A CA 1
ATOM 720 C C . PHE A 1 89 ? 16.638 1.321 -11.624 1.00 90.12 89 PHE A C 1
ATOM 722 O O . PHE A 1 89 ? 17.581 1.436 -12.411 1.00 90.12 89 PHE A O 1
ATOM 729 N N . MET A 1 90 ? 15.457 0.816 -11.997 1.00 87.88 90 MET A N 1
ATOM 730 C CA . MET A 1 90 ? 15.180 0.379 -13.373 1.00 87.88 90 MET A CA 1
ATOM 731 C C . MET A 1 90 ? 15.330 1.532 -14.374 1.00 87.88 90 MET A C 1
ATOM 733 O O . MET A 1 90 ? 16.004 1.376 -15.393 1.00 87.88 90 MET A O 1
ATOM 737 N N . VAL A 1 91 ? 14.776 2.704 -14.046 1.00 89.00 91 VAL A N 1
ATOM 738 C CA . VAL A 1 91 ? 14.887 3.925 -14.862 1.00 89.00 91 VAL A CA 1
ATOM 739 C C . VAL A 1 91 ? 16.344 4.386 -14.962 1.00 89.00 91 VAL A C 1
ATOM 741 O O . VAL A 1 91 ? 16.844 4.661 -16.054 1.00 89.00 91 VAL A O 1
ATOM 744 N N . HIS A 1 92 ? 17.066 4.429 -13.839 1.00 89.81 92 HIS A N 1
ATOM 745 C CA . HIS A 1 92 ? 18.450 4.906 -13.811 1.00 89.81 92 HIS A CA 1
ATOM 746 C C . HIS A 1 92 ? 19.411 3.989 -14.578 1.00 89.81 92 HIS A C 1
ATOM 748 O O . HIS A 1 92 ? 20.408 4.455 -15.128 1.00 89.81 92 HIS A O 1
ATOM 754 N N . SER A 1 93 ? 19.101 2.693 -14.671 1.00 86.75 93 SER A N 1
ATOM 755 C CA . SER A 1 93 ? 19.933 1.736 -15.395 1.00 86.75 93 SER A CA 1
ATOM 756 C C . SER A 1 93 ? 20.037 2.026 -16.900 1.00 86.75 93 SER A C 1
ATOM 758 O O . SER A 1 93 ? 20.966 1.499 -17.510 1.00 86.75 93 SER A O 1
ATOM 760 N N . LYS A 1 94 ? 19.107 2.778 -17.517 1.00 85.00 94 LYS A N 1
ATOM 761 C CA . LYS A 1 94 ? 19.036 3.068 -18.974 1.00 85.00 94 LYS A CA 1
ATOM 762 C C . LYS A 1 94 ? 19.113 1.846 -19.912 1.00 85.00 94 LYS A C 1
ATOM 764 O O . LYS A 1 94 ? 19.312 1.997 -21.112 1.00 85.00 94 LYS A O 1
ATOM 769 N N . LYS A 1 95 ? 18.976 0.631 -19.376 1.00 85.62 95 LYS A N 1
ATOM 770 C CA . LYS A 1 95 ? 19.004 -0.635 -20.131 1.00 85.62 95 LYS A CA 1
ATOM 771 C C . LYS A 1 95 ? 17.612 -1.103 -20.559 1.00 85.62 95 LYS A C 1
ATOM 773 O O . LYS A 1 95 ? 17.512 -2.055 -21.323 1.00 85.62 95 LYS A O 1
ATOM 778 N N . TRP A 1 96 ? 16.570 -0.474 -20.022 1.00 82.75 96 TRP A N 1
ATOM 779 C CA . TRP A 1 96 ? 15.189 -0.927 -20.112 1.00 82.75 96 TRP A CA 1
ATOM 780 C C . TRP A 1 96 ? 14.386 0.059 -20.953 1.00 82.75 96 TRP A C 1
ATOM 782 O O . TRP A 1 96 ? 14.515 1.268 -20.769 1.00 82.75 96 TRP A O 1
ATOM 792 N N . ASN A 1 97 ? 13.544 -0.461 -21.842 1.00 88.31 97 ASN A N 1
ATOM 793 C CA . ASN A 1 97 ? 12.556 0.357 -22.548 1.00 88.31 97 ASN A CA 1
ATOM 794 C C . ASN A 1 97 ? 11.389 0.703 -21.614 1.00 88.31 97 ASN A C 1
ATOM 796 O O . ASN A 1 97 ? 11.097 -0.056 -20.690 1.00 88.31 97 ASN A O 1
ATOM 800 N N . ASP A 1 98 ? 10.650 1.772 -21.913 1.00 85.25 98 ASP A N 1
ATOM 801 C CA . ASP A 1 98 ? 9.521 2.231 -21.087 1.00 85.25 98 ASP A CA 1
ATOM 802 C C . ASP A 1 98 ? 8.495 1.120 -20.815 1.00 85.25 98 ASP A C 1
ATOM 804 O O . ASP A 1 98 ? 8.103 0.898 -19.673 1.00 85.25 98 ASP A O 1
ATOM 808 N N . SER A 1 99 ? 8.150 0.323 -21.833 1.00 86.94 99 SER A N 1
ATOM 809 C CA . SER A 1 99 ? 7.250 -0.830 -21.674 1.00 86.94 99 SER A CA 1
ATOM 810 C C . SER A 1 99 ? 7.798 -1.893 -20.707 1.00 86.94 99 SER A C 1
ATOM 812 O O . SER A 1 99 ? 7.036 -2.477 -19.936 1.00 86.94 99 SER A O 1
ATOM 814 N N . GLN A 1 100 ? 9.115 -2.122 -20.696 1.00 90.06 100 GLN A N 1
ATOM 815 C CA . GLN A 1 100 ? 9.747 -3.070 -19.773 1.00 90.06 100 GLN A CA 1
ATOM 816 C C . GLN A 1 100 ? 9.792 -2.514 -18.345 1.00 90.06 100 GLN A C 1
ATOM 818 O O . GLN A 1 100 ? 9.647 -3.279 -17.394 1.00 90.06 100 GLN A O 1
ATOM 823 N N . ILE A 1 101 ? 9.955 -1.196 -18.187 1.00 89.00 101 ILE A N 1
ATOM 824 C CA . ILE A 1 101 ? 9.887 -0.522 -16.886 1.00 89.00 101 ILE A CA 1
ATOM 825 C C . ILE A 1 101 ? 8.467 -0.620 -16.324 1.00 89.00 101 ILE A C 1
ATOM 827 O O . ILE A 1 101 ? 8.309 -1.024 -15.176 1.00 89.00 101 ILE A O 1
ATOM 831 N N . THR A 1 102 ? 7.437 -0.335 -17.125 1.00 89.50 102 THR A N 1
ATOM 832 C CA . THR A 1 102 ? 6.033 -0.468 -16.705 1.00 89.50 102 THR A CA 1
ATOM 833 C C . THR A 1 102 ? 5.681 -1.911 -16.349 1.00 89.50 102 THR A C 1
ATOM 835 O O . THR A 1 102 ? 5.068 -2.151 -15.312 1.00 89.50 102 THR A O 1
ATOM 838 N N . MET A 1 103 ? 6.103 -2.888 -17.160 1.00 91.62 103 MET A N 1
ATOM 839 C CA . MET A 1 103 ? 5.856 -4.303 -16.870 1.00 91.62 103 MET A CA 1
ATOM 840 C C . MET A 1 103 ? 6.599 -4.769 -15.611 1.00 91.62 103 MET A C 1
ATOM 842 O O . MET A 1 103 ? 6.035 -5.485 -14.789 1.00 91.62 103 MET A O 1
ATOM 846 N N . GLY A 1 104 ? 7.853 -4.354 -15.418 1.00 92.00 104 GLY A N 1
ATOM 847 C CA . GLY A 1 104 ? 8.585 -4.678 -14.195 1.00 92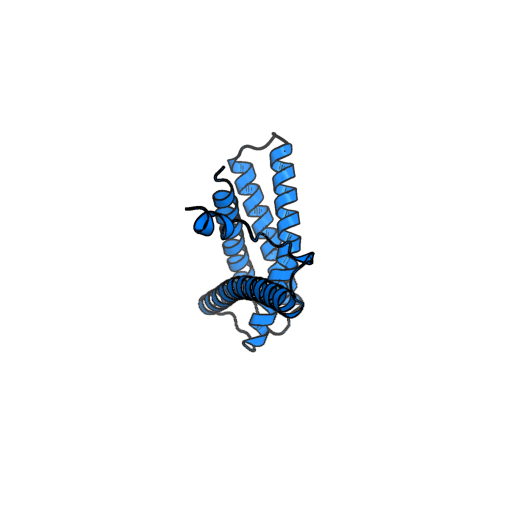.00 104 GLY A CA 1
ATOM 848 C C . GLY A 1 104 ? 7.976 -4.010 -12.963 1.00 92.00 104 GLY A C 1
ATOM 849 O O . GLY A 1 104 ? 7.852 -4.659 -11.930 1.00 92.00 104 GLY A O 1
ATOM 850 N N . TYR A 1 105 ? 7.510 -2.764 -13.088 1.00 92.25 105 TYR A N 1
ATOM 851 C CA . TYR A 1 105 ? 6.771 -2.075 -12.031 1.00 92.25 105 TYR A CA 1
ATOM 852 C C . TYR A 1 105 ? 5.488 -2.831 -11.664 1.00 92.25 105 TYR A C 1
ATOM 854 O O . TYR A 1 105 ? 5.285 -3.111 -10.488 1.00 92.25 105 TYR A O 1
ATOM 862 N N . PHE A 1 106 ? 4.700 -3.279 -12.652 1.00 93.62 106 PHE A N 1
ATOM 863 C CA . PHE A 1 106 ? 3.530 -4.133 -12.417 1.00 93.62 106 PHE A CA 1
ATOM 864 C C . PHE A 1 106 ? 3.877 -5.388 -11.617 1.00 93.62 106 PHE A C 1
ATOM 866 O O . PHE A 1 106 ? 3.230 -5.687 -10.618 1.00 93.62 106 PHE A O 1
ATOM 873 N N . VAL A 1 107 ? 4.901 -6.128 -12.055 1.00 95.62 107 VAL A N 1
ATOM 874 C CA . VAL A 1 107 ? 5.291 -7.396 -11.430 1.00 95.62 107 VAL A CA 1
ATOM 875 C C . VAL A 1 107 ? 5.770 -7.171 -9.997 1.00 95.62 107 VAL A C 1
ATOM 877 O O . VAL A 1 107 ? 5.383 -7.922 -9.105 1.00 95.62 107 VAL A O 1
ATOM 880 N N . ILE A 1 108 ? 6.572 -6.132 -9.756 1.00 94.94 108 ILE A N 1
ATOM 881 C CA . ILE A 1 108 ? 7.052 -5.796 -8.412 1.00 94.94 108 ILE A CA 1
ATOM 882 C C . ILE A 1 108 ? 5.876 -5.381 -7.521 1.00 94.94 108 ILE A C 1
ATOM 884 O O . ILE A 1 108 ? 5.739 -5.934 -6.432 1.00 94.94 108 ILE A O 1
ATOM 888 N N . SER A 1 109 ? 4.999 -4.482 -7.984 1.00 95.06 109 SER A N 1
ATOM 889 C CA . SER A 1 109 ? 3.787 -4.085 -7.254 1.00 95.06 109 SER A CA 1
ATOM 890 C C . SER A 1 109 ? 2.901 -5.286 -6.934 1.00 95.06 109 SER A C 1
ATOM 892 O O . SER A 1 109 ? 2.482 -5.459 -5.795 1.00 95.06 109 SER A O 1
ATOM 894 N N . PHE A 1 110 ? 2.664 -6.172 -7.902 1.00 96.38 110 PHE A N 1
ATOM 895 C CA . PHE A 1 110 ? 1.889 -7.394 -7.698 1.00 96.38 110 PHE A CA 1
ATOM 896 C C . PHE A 1 110 ? 2.503 -8.291 -6.620 1.00 96.38 110 PHE A C 1
ATOM 898 O O . PHE A 1 110 ? 1.797 -8.714 -5.706 1.00 96.38 110 PHE A O 1
ATOM 905 N N . LEU A 1 111 ? 3.809 -8.561 -6.691 1.00 96.56 111 LEU A N 1
ATOM 906 C CA . LEU A 1 111 ? 4.493 -9.411 -5.714 1.00 96.56 111 LEU A CA 1
ATOM 907 C C . LEU A 1 111 ? 4.485 -8.796 -4.313 1.00 96.56 111 LEU A C 1
ATOM 909 O O . LEU A 1 111 ? 4.257 -9.507 -3.335 1.00 96.56 111 LEU A O 1
ATOM 913 N N . VAL A 1 112 ? 4.701 -7.484 -4.214 1.00 95.69 112 VAL A N 1
ATOM 914 C CA . VAL A 1 112 ? 4.678 -6.757 -2.943 1.00 95.69 112 VAL A CA 1
ATOM 915 C C . VAL A 1 112 ? 3.270 -6.755 -2.345 1.00 95.69 112 VAL A C 1
ATOM 917 O O . VAL A 1 112 ? 3.115 -7.135 -1.186 1.00 95.69 112 VAL A O 1
ATOM 920 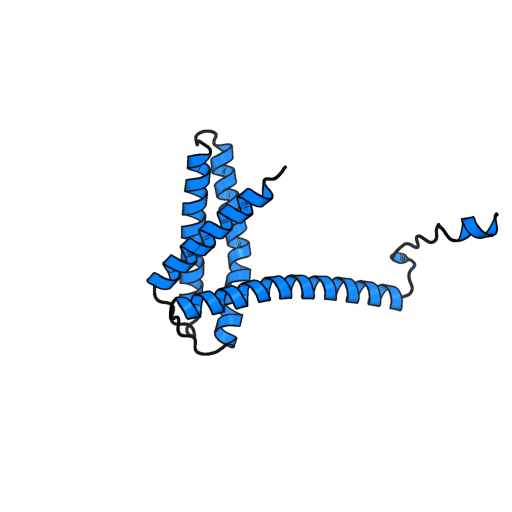N N . ASN A 1 113 ? 2.236 -6.441 -3.130 1.00 95.50 113 ASN A N 1
ATOM 921 C CA . ASN A 1 113 ? 0.843 -6.486 -2.679 1.00 95.50 113 ASN A CA 1
ATOM 922 C C . ASN A 1 113 ? 0.422 -7.908 -2.273 1.00 95.50 113 ASN A C 1
ATOM 924 O O . ASN A 1 113 ? -0.208 -8.097 -1.232 1.00 95.50 113 ASN A O 1
ATOM 928 N N . LEU A 1 114 ? 0.829 -8.934 -3.027 1.00 95.94 114 LEU A N 1
ATOM 929 C CA . LEU A 1 114 ? 0.571 -10.330 -2.673 1.00 95.94 114 LEU A CA 1
ATOM 930 C C . LEU A 1 114 ? 1.248 -10.713 -1.352 1.00 95.94 114 LEU A C 1
ATOM 932 O O . LEU A 1 114 ? 0.621 -11.349 -0.501 1.00 95.94 114 LEU A O 1
ATOM 936 N N . MET A 1 115 ? 2.507 -10.309 -1.160 1.00 94.56 115 MET A N 1
ATOM 937 C CA . MET A 1 115 ? 3.250 -10.541 0.078 1.00 94.56 115 MET A CA 1
ATOM 938 C C . MET A 1 115 ? 2.578 -9.852 1.268 1.00 94.56 115 MET A C 1
ATOM 940 O O . MET A 1 115 ? 2.419 -10.484 2.311 1.00 94.56 115 MET A O 1
ATOM 944 N N . LEU A 1 116 ? 2.137 -8.601 1.105 1.00 94.25 116 LEU A N 1
ATOM 945 C CA . LEU A 1 116 ? 1.432 -7.832 2.132 1.00 94.25 116 LEU A CA 1
ATOM 946 C C . LEU A 1 116 ? 0.133 -8.504 2.564 1.00 94.25 116 LEU A C 1
ATOM 948 O O . LEU A 1 116 ? -0.064 -8.760 3.751 1.00 94.25 116 LEU A O 1
ATOM 952 N N . ILE A 1 117 ? -0.734 -8.834 1.607 1.00 93.69 117 ILE A N 1
ATOM 953 C CA . ILE A 1 117 ? -2.017 -9.486 1.887 1.00 93.69 117 ILE A CA 1
ATOM 954 C C . ILE A 1 117 ? -1.782 -10.841 2.557 1.00 93.69 117 ILE A C 1
ATOM 956 O O . ILE A 1 117 ? -2.415 -11.143 3.566 1.00 93.69 117 ILE A O 1
ATOM 960 N N . SER A 1 118 ? -0.841 -11.636 2.040 1.00 92.50 118 SER A N 1
ATOM 961 C CA . SER A 1 118 ? -0.490 -12.938 2.619 1.00 92.50 118 SER A CA 1
ATOM 962 C C . SER A 1 118 ? 0.032 -12.805 4.050 1.00 92.50 118 SER A C 1
ATOM 964 O O . SER A 1 118 ? -0.294 -13.622 4.912 1.00 92.50 118 SER A O 1
ATOM 966 N N . PHE A 1 119 ? 0.856 -11.788 4.310 1.00 92.75 119 PHE A N 1
ATOM 967 C CA . PHE A 1 119 ? 1.415 -11.511 5.627 1.00 92.75 119 PHE A CA 1
ATOM 968 C C . PHE A 1 119 ? 0.321 -11.112 6.619 1.00 92.75 119 PHE A C 1
ATOM 970 O O . PHE A 1 119 ? 0.224 -11.707 7.692 1.00 92.75 119 PHE A O 1
ATOM 977 N N . ILE A 1 120 ? -0.551 -10.176 6.237 1.00 92.25 120 ILE A N 1
ATOM 978 C CA . ILE A 1 120 ? -1.669 -9.727 7.073 1.00 92.25 120 ILE A CA 1
ATOM 979 C C . ILE A 1 120 ? -2.644 -10.876 7.325 1.00 92.25 120 ILE A C 1
ATOM 981 O O . ILE A 1 120 ? -3.027 -11.086 8.468 1.00 92.25 120 ILE A O 1
ATOM 985 N N . ASN A 1 121 ? -2.983 -11.673 6.309 1.00 90.56 121 ASN A N 1
ATOM 986 C CA . ASN A 1 121 ? -3.857 -12.839 6.459 1.00 90.56 121 ASN A CA 1
ATOM 987 C C . ASN A 1 121 ? -3.276 -13.893 7.416 1.00 90.56 121 ASN A C 1
ATOM 989 O O . ASN A 1 121 ? -4.006 -14.518 8.172 1.00 90.56 121 ASN A O 1
ATOM 993 N N . LYS A 1 122 ? -1.953 -14.101 7.417 1.00 89.25 122 LYS A N 1
ATOM 994 C CA . LYS A 1 122 ? -1.310 -15.013 8.378 1.00 89.25 122 LYS A CA 1
ATOM 995 C C . LYS A 1 122 ? -1.286 -14.449 9.796 1.00 89.25 122 LYS A C 1
ATOM 997 O O . LYS A 1 122 ? -1.388 -15.215 10.748 1.00 89.25 122 LYS A O 1
ATOM 1002 N N . PHE A 1 123 ? -1.123 -13.135 9.932 1.00 88.19 123 PHE A N 1
ATOM 1003 C CA . PHE A 1 123 ? -1.089 -12.458 11.225 1.00 88.19 123 PHE A CA 1
ATOM 1004 C C . PHE A 1 123 ? -2.489 -12.294 11.838 1.00 88.19 123 PHE A C 1
ATOM 1006 O O . PHE A 1 123 ? -2.651 -12.342 13.055 1.00 88.19 123 PHE A O 1
ATOM 1013 N N . MET A 1 124 ? -3.511 -12.120 11.001 1.00 86.31 124 MET A N 1
ATOM 1014 C CA . MET A 1 124 ? -4.900 -11.950 11.406 1.00 86.31 124 MET A CA 1
ATOM 1015 C C . MET A 1 124 ? -5.671 -13.260 11.254 1.00 86.31 124 MET A C 1
ATOM 1017 O O . MET A 1 124 ? -6.107 -13.607 10.166 1.00 86.31 124 MET A O 1
ATOM 1021 N N . HIS A 1 125 ? -5.922 -13.955 12.361 1.00 79.88 125 HIS A N 1
ATOM 1022 C CA . HIS A 1 125 ? -6.729 -15.185 12.363 1.00 79.88 125 HIS A CA 1
ATOM 1023 C C . HIS A 1 125 ? -8.246 -14.956 12.230 1.00 79.88 125 HIS A C 1
ATOM 1025 O O . HIS A 1 125 ? -9.004 -15.912 12.302 1.00 79.88 125 HIS A O 1
ATOM 1031 N N . SER A 1 126 ? -8.697 -13.709 12.063 1.00 78.62 126 SER A N 1
ATOM 1032 C CA . SER A 1 126 ? -10.119 -13.327 12.058 1.00 78.62 126 SER A CA 1
ATOM 1033 C C . SER A 1 126 ? -10.729 -13.123 10.665 1.00 78.6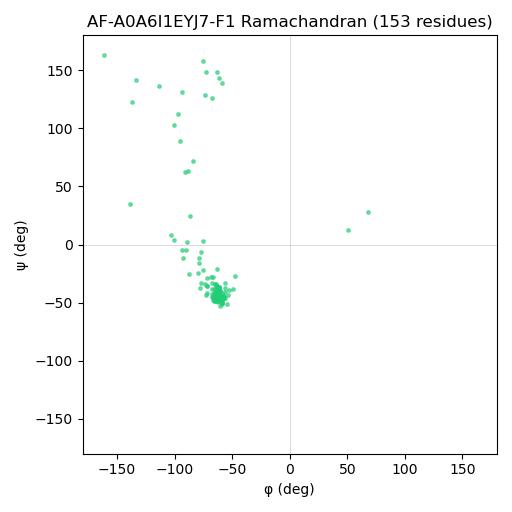2 126 SER A C 1
ATOM 1035 O O . SER A 1 126 ? -11.868 -12.653 10.541 1.00 78.62 126 SER A O 1
ATOM 1037 N N . ILE A 1 127 ? -9.952 -13.383 9.608 1.00 79.50 127 ILE A N 1
ATOM 1038 C CA . ILE A 1 127 ? -10.390 -13.313 8.211 1.00 79.50 127 ILE A CA 1
ATOM 1039 C C . ILE A 1 127 ? -9.822 -14.528 7.485 1.00 79.50 127 ILE A C 1
ATOM 1041 O O . ILE A 1 127 ? -8.609 -14.717 7.442 1.00 79.50 127 ILE A O 1
ATOM 1045 N N . GLU A 1 128 ? -10.692 -15.332 6.884 1.00 79.62 128 GLU A N 1
ATOM 1046 C CA . GLU A 1 128 ? -10.277 -16.492 6.103 1.00 79.62 128 GLU A CA 1
ATOM 1047 C C . GLU A 1 128 ? -10.190 -16.111 4.624 1.00 79.62 128 GLU A C 1
ATOM 1049 O O . GLU A 1 128 ? -11.154 -16.212 3.863 1.00 79.62 128 GLU A O 1
ATOM 1054 N N . ILE A 1 129 ? -9.016 -15.638 4.200 1.00 84.25 129 ILE A N 1
ATOM 1055 C CA . ILE A 1 129 ? -8.778 -15.281 2.799 1.00 84.25 129 ILE A CA 1
ATOM 1056 C C . ILE A 1 129 ? -8.083 -16.442 2.086 1.00 84.25 129 ILE A C 1
ATOM 1058 O O . ILE A 1 129 ? -6.908 -16.725 2.329 1.00 84.25 129 ILE A O 1
ATOM 1062 N N . ASN A 1 130 ? -8.782 -17.079 1.143 1.00 88.44 130 ASN A N 1
ATOM 1063 C CA . ASN A 1 130 ? -8.187 -18.085 0.262 1.00 88.44 130 ASN A CA 1
ATOM 1064 C C . ASN A 1 130 ? -7.092 -17.461 -0.624 1.00 88.44 130 ASN A C 1
ATOM 1066 O O . ASN A 1 130 ? -7.192 -16.308 -1.042 1.00 88.44 130 ASN A O 1
ATOM 1070 N N . LEU A 1 131 ? -6.075 -18.246 -0.974 1.00 88.62 131 LEU A N 1
ATOM 1071 C CA . LEU A 1 131 ? -4.958 -17.847 -1.828 1.00 88.62 131 LEU A CA 1
ATOM 1072 C C . LEU A 1 131 ? -5.423 -17.240 -3.161 1.00 88.62 131 LEU A C 1
ATOM 1074 O O . LEU A 1 131 ? -4.866 -16.236 -3.597 1.00 88.62 131 LEU A O 1
ATOM 1078 N N . TRP A 1 132 ? -6.480 -17.780 -3.776 1.00 89.19 132 TRP A N 1
ATOM 1079 C CA . TRP A 1 132 ? -7.050 -17.222 -5.010 1.00 89.19 132 TRP A CA 1
ATOM 1080 C C . TRP A 1 132 ? -7.548 -15.787 -4.836 1.00 89.19 132 TRP A C 1
ATOM 1082 O O . TRP A 1 132 ? -7.254 -14.925 -5.663 1.00 89.19 132 TRP A O 1
ATOM 1092 N N . THR A 1 133 ? -8.238 -15.506 -3.733 1.00 90.94 133 THR A N 1
ATOM 1093 C CA . THR A 1 133 ? -8.691 -14.155 -3.398 1.00 90.94 133 THR A CA 1
ATOM 1094 C C . THR A 1 133 ? -7.499 -13.230 -3.165 1.00 90.94 133 THR A C 1
ATOM 1096 O O . THR A 1 133 ? -7.498 -12.107 -3.662 1.00 90.94 133 THR A O 1
ATOM 1099 N N . GLN A 1 134 ? -6.456 -13.700 -2.471 1.00 92.81 134 GLN A N 1
ATOM 1100 C CA . GLN A 1 134 ? -5.239 -12.908 -2.249 1.00 92.81 134 GLN A CA 1
ATOM 1101 C C . GLN A 1 134 ? -4.578 -12.512 -3.574 1.00 92.81 134 GLN A C 1
ATOM 1103 O O . GLN A 1 134 ? -4.214 -11.352 -3.754 1.00 92.81 134 GLN A O 1
ATOM 1108 N N . VAL A 1 135 ? -4.486 -13.449 -4.523 1.00 94.75 135 VAL A N 1
ATOM 1109 C CA . VAL A 1 135 ? -3.932 -13.196 -5.859 1.00 94.75 135 VAL A CA 1
ATOM 1110 C C . VAL A 1 135 ? -4.781 -12.191 -6.635 1.00 94.75 135 VAL A C 1
ATOM 1112 O O . VAL A 1 135 ? -4.230 -11.238 -7.180 1.00 94.75 135 VAL A O 1
ATOM 1115 N N . ILE A 1 136 ? -6.108 -12.351 -6.661 1.00 94.06 136 ILE A N 1
ATOM 1116 C CA . ILE A 1 136 ? -7.000 -11.425 -7.379 1.00 94.06 136 ILE A CA 1
ATOM 1117 C C . ILE A 1 136 ? -6.886 -10.009 -6.807 1.00 94.06 136 ILE A C 1
ATOM 1119 O O . ILE A 1 136 ? -6.740 -9.048 -7.561 1.00 94.06 136 ILE A O 1
ATOM 1123 N N . MET A 1 137 ? -6.895 -9.871 -5.480 1.00 93.56 137 MET A N 1
ATOM 1124 C CA . MET A 1 137 ? -6.737 -8.570 -4.831 1.00 93.56 137 MET A CA 1
ATOM 1125 C C . MET A 1 137 ? -5.379 -7.941 -5.138 1.00 93.56 137 MET A C 1
ATOM 1127 O O . MET A 1 137 ? -5.326 -6.762 -5.475 1.00 93.56 137 MET A O 1
ATOM 1131 N N . ALA A 1 138 ? -4.298 -8.722 -5.089 1.00 95.56 138 ALA A N 1
ATOM 1132 C CA . ALA A 1 138 ? -2.964 -8.236 -5.425 1.00 95.56 138 ALA A CA 1
ATOM 1133 C C . ALA A 1 138 ? -2.866 -7.752 -6.880 1.00 95.56 138 ALA A C 1
ATOM 1135 O O . ALA A 1 138 ? -2.216 -6.742 -7.139 1.00 95.56 138 ALA A O 1
ATOM 1136 N N . ILE A 1 139 ? -3.535 -8.428 -7.825 1.00 95.62 139 ILE A N 1
ATOM 1137 C CA . ILE A 1 139 ? -3.613 -7.982 -9.225 1.00 95.62 139 ILE A CA 1
ATOM 1138 C C . ILE A 1 139 ? -4.356 -6.648 -9.320 1.00 95.62 139 ILE A C 1
ATOM 1140 O O . ILE A 1 139 ? -3.855 -5.723 -9.952 1.00 95.62 139 ILE A O 1
ATOM 1144 N N . ILE A 1 140 ? -5.527 -6.532 -8.685 1.00 94.38 140 ILE A N 1
ATOM 1145 C CA . ILE A 1 140 ? -6.329 -5.298 -8.706 1.00 94.38 140 ILE A CA 1
ATOM 1146 C C . ILE A 1 140 ? -5.521 -4.126 -8.138 1.00 94.38 140 ILE A C 1
ATOM 1148 O O . ILE A 1 140 ? -5.463 -3.067 -8.757 1.00 94.38 140 ILE A O 1
ATOM 1152 N N . LEU A 1 141 ? -4.860 -4.327 -6.998 1.00 93.75 141 LEU A N 1
ATOM 1153 C CA . LEU A 1 141 ? -4.032 -3.307 -6.353 1.00 93.75 141 LEU A CA 1
ATOM 1154 C C . LEU A 1 141 ? -2.826 -2.921 -7.217 1.00 93.75 141 LEU A C 1
ATOM 1156 O O . LEU A 1 141 ? -2.586 -1.738 -7.419 1.00 93.75 141 LEU A O 1
ATOM 1160 N N . ALA A 1 142 ? -2.141 -3.887 -7.832 1.00 94.50 142 ALA A N 1
ATOM 1161 C CA . ALA A 1 142 ? -1.034 -3.594 -8.742 1.00 94.50 142 ALA A CA 1
ATOM 1162 C C . ALA A 1 142 ? -1.471 -2.814 -9.995 1.00 94.50 142 ALA A C 1
ATOM 1164 O O . ALA A 1 142 ? -0.719 -1.982 -10.501 1.00 94.50 142 ALA A O 1
ATOM 1165 N N . ILE A 1 143 ? -2.685 -3.054 -10.501 1.00 93.31 143 ILE A N 1
ATOM 1166 C CA . ILE A 1 143 ? -3.257 -2.249 -11.590 1.00 93.31 143 ILE A CA 1
ATOM 1167 C C . ILE A 1 143 ? -3.519 -0.819 -11.105 1.00 93.31 143 ILE A C 1
ATOM 1169 O O . ILE A 1 143 ? -3.177 0.128 -11.813 1.00 93.31 143 ILE A O 1
ATOM 1173 N N . LEU A 1 144 ? -4.096 -0.651 -9.910 1.00 91.75 144 LEU A N 1
ATOM 1174 C CA . LEU A 1 144 ? -4.317 0.670 -9.317 1.00 91.75 144 LEU A CA 1
ATOM 1175 C C . LEU A 1 144 ? -3.000 1.432 -9.140 1.00 91.75 144 LEU A C 1
ATOM 1177 O O . LEU A 1 144 ? -2.946 2.606 -9.499 1.00 91.75 144 LEU A O 1
ATOM 1181 N N . ASP A 1 145 ? -1.938 0.762 -8.687 1.00 91.00 145 ASP A N 1
ATOM 1182 C CA . ASP A 1 145 ? -0.611 1.365 -8.544 1.00 91.00 145 ASP A CA 1
ATOM 1183 C C . ASP A 1 145 ? -0.121 1.950 -9.873 1.00 91.00 145 ASP A C 1
ATOM 1185 O O . ASP A 1 145 ? 0.297 3.104 -9.921 1.00 91.00 145 ASP A O 1
ATOM 1189 N N . ILE A 1 146 ? -0.247 1.209 -10.979 1.00 90.00 146 ILE A N 1
ATOM 1190 C CA . ILE A 1 146 ? 0.129 1.693 -12.319 1.00 90.00 146 ILE A CA 1
ATOM 1191 C C . ILE A 1 146 ? -0.722 2.878 -12.752 1.00 90.00 146 ILE A C 1
ATOM 1193 O O . ILE A 1 146 ? -0.190 3.864 -13.267 1.00 90.00 146 ILE A O 1
ATOM 1197 N N . VAL A 1 147 ? -2.042 2.776 -12.591 1.00 90.19 147 VAL A N 1
ATOM 1198 C CA . VAL A 1 147 ? -2.976 3.825 -13.016 1.00 90.19 147 VAL A CA 1
ATOM 1199 C C . VAL A 1 147 ? -2.681 5.121 -12.264 1.00 90.19 147 VAL A C 1
ATOM 1201 O O . VAL A 1 147 ? -2.578 6.183 -12.884 1.00 90.19 147 VAL A O 1
ATOM 1204 N N . PHE A 1 148 ? -2.479 5.046 -10.948 1.00 84.69 148 PHE A N 1
ATOM 1205 C CA . PHE A 1 148 ? -2.199 6.225 -10.139 1.00 84.69 148 PHE A CA 1
ATOM 1206 C C . PHE A 1 148 ? -0.800 6.783 -10.385 1.00 84.69 148 PHE A C 1
ATOM 1208 O O . PHE A 1 148 ? -0.660 7.994 -10.549 1.00 84.69 148 PHE A O 1
ATOM 1215 N N . ASP A 1 149 ? 0.213 5.932 -10.510 1.00 79.31 149 ASP A N 1
ATOM 1216 C CA . ASP A 1 149 ? 1.582 6.353 -10.805 1.00 79.31 149 ASP A CA 1
ATOM 1217 C C . ASP A 1 149 ? 1.714 7.001 -12.200 1.00 79.31 149 ASP A C 1
ATOM 1219 O O . ASP A 1 149 ? 2.422 7.996 -12.354 1.00 79.31 149 ASP A O 1
ATOM 1223 N N . THR A 1 150 ? 0.943 6.541 -13.194 1.00 63.00 150 THR A N 1
ATOM 1224 C CA . THR A 1 150 ? 0.884 7.170 -14.529 1.00 63.00 150 THR A CA 1
ATOM 1225 C C . THR A 1 150 ? 0.134 8.507 -14.498 1.00 63.00 150 THR A C 1
ATOM 1227 O O . THR A 1 150 ? 0.516 9.449 -15.189 1.00 63.00 150 THR A O 1
ATOM 1230 N N . SER A 1 151 ? -0.917 8.630 -13.677 1.00 54.22 151 SER A N 1
ATOM 1231 C CA . SER A 1 151 ? -1.705 9.869 -13.570 1.00 54.22 151 SER A CA 1
ATOM 1232 C C . SER A 1 151 ? -0.965 11.010 -12.854 1.00 54.22 151 SER A C 1
ATOM 1234 O O . SER A 1 151 ? -1.174 12.179 -13.174 1.00 54.22 151 SER A O 1
ATOM 1236 N N . VAL A 1 152 ? -0.054 10.681 -11.929 1.00 47.91 152 VAL A N 1
ATOM 1237 C CA . VAL A 1 152 ? 0.797 11.651 -11.214 1.00 47.91 152 VAL A CA 1
ATOM 1238 C C . VAL A 1 152 ? 1.982 12.120 -12.077 1.00 47.91 152 VAL A C 1
ATOM 1240 O O . VAL A 1 152 ? 2.603 13.132 -11.767 1.00 47.91 152 VAL A O 1
ATOM 1243 N N . ALA A 1 153 ? 2.242 11.469 -13.216 1.00 37.25 153 ALA A N 1
ATOM 1244 C CA . ALA A 1 153 ? 3.245 11.872 -14.204 1.00 37.25 153 ALA A CA 1
ATOM 1245 C C . ALA A 1 153 ? 2.728 12.884 -15.255 1.00 37.25 153 ALA A C 1
ATOM 1247 O O . ALA A 1 153 ? 3.282 12.982 -16.349 1.00 37.25 153 ALA A O 1
ATOM 1248 N N . LEU A 1 154 ? 1.687 13.668 -14.945 1.00 35.47 154 LEU A N 1
ATOM 1249 C CA . LEU A 1 154 ? 1.289 14.835 -15.745 1.00 35.47 154 LEU A CA 1
ATOM 1250 C C . LEU A 1 154 ? 1.977 16.124 -15.256 1.00 35.47 154 LEU A C 1
ATOM 1252 O O . LEU A 1 154 ? 1.302 17.055 -14.818 1.00 35.47 154 LEU A O 1
ATOM 1256 N N . LYS A 1 155 ? 3.315 16.159 -15.343 1.00 32.09 155 LYS A N 1
ATOM 1257 C CA . LYS A 1 155 ? 4.187 17.288 -15.752 1.00 32.09 155 LYS A CA 1
ATOM 1258 C C . LYS A 1 155 ? 5.631 17.080 -15.314 1.00 32.09 155 LYS A C 1
ATOM 1260 O O . LYS A 1 155 ? 5.860 16.921 -14.098 1.00 32.09 155 LYS A O 1
#

Solvent-accessible surface area (backbone atoms only — not comparable to full-atom values): 8780 Å² total; per-residue (Å²): 121,76,80,67,65,75,73,77,72,83,80,73,53,80,87,78,51,54,73,68,58,50,51,50,50,52,52,51,52,51,50,53,52,52,51,54,54,49,51,55,52,46,54,51,43,53,50,49,52,52,50,32,63,75,68,69,52,53,62,82,43,73,65,46,53,54,53,50,49,51,51,47,55,61,52,46,58,60,47,51,54,53,50,52,51,54,46,51,51,50,61,70,63,71,80,59,53,70,70,54,48,54,51,48,46,37,52,51,38,24,53,51,40,32,48,49,49,52,49,50,47,69,73,37,87,51,41,62,73,54,68,68,55,42,49,54,50,12,49,54,50,19,52,49,52,52,56,52,57,57,62,71,65,81,122

Secondary structure (DSSP, 8-state):
-HHHHTTS-----GGGS-HHHHHHHHHHHHHHHHHHHHHHHHHHHHHHHHHHHHTT-EES-HHHHHHHHHHHHHHHHHHHHHHHHHHHHHHHT--S-HHHHHHHHHHHHHHHHHHHHHHHHHH-TTEE--HHHHHHHHHHHHHHHHHHHHHTT--

Mean predicted aligned error: 8.89 Å

Sequence (155 aa):
MEKEVKKLSDNKSFKEETFRMKLFIIITITFLLIASISFILGLFFFGTVGLFNILGVHYDSIRSIILFVLAYFLISFISDILVKVMKAFMVHSKKWNDSQITMGYFVISFLVNLMLISFINKFMHSIEINLWTQVIMAIILAILDIVFDTSVALK